Protein AF-A0AAW2H3M4-F1 (afdb_monomer)

Foldseek 3Di:
DDDPQKDFDADLQFDFADAPPQAQPFDWDADPVRDIDGQWGFHDWDHHRHRRITTMTGGVVVCVVVCCVVCVVPDDDDDD

Nearest PDB structures (foldseek):
  2oq5-assembly1_A  TM=9.917E-01  e=9.290E-08  Homo sapiens
  8vis-assembly4_H  TM=9.884E-01  e=4.228E-07  Homo sapiens
  4jz1-assembly1_A  TM=9.894E-01  e=1.237E-06  Homo sapiens
  4isn-assembly1_A  TM=9.904E-01  e=1.592E-06  Homo sapiens
  3ncl-assembly1_A  TM=9.678E-01  e=1.592E-06  Homo sapiens

Mean predicted aligned error: 4.12 Å

InterPro domains:
  IPR001254 Serine proteases, trypsin domain [PF00089] (2-67)
  IPR001254 Serine proteases, trypsin domain [PS50240] (1-72)
  IPR001254 Serine proteases, trypsin domain [cd00190] (1-70)
  IPR009003 Peptidase S1, PA clan [SSF50494] (2-72)
  IPR033116 Serine proteases, trypsin family, serine active site [PS00135] (17-28)
  IPR050127 Serine Proteases (Peptidase S1 Family) [PTHR24264] (2-71)

pLDDT: mean 93.57, std 8.13, range [49.38, 98.62]

Solvent-accessible surface area (backbone atoms only — not comparable to full-atom values): 4840 Å² total; per-residue (Å²): 136,88,55,91,57,43,44,75,54,58,41,67,80,11,80,55,51,66,50,93,88,42,59,71,38,79,39,71,47,76,46,96,87,75,46,77,44,72,53,24,29,37,62,52,57,69,68,56,33,30,59,76,35,44,26,33,22,39,26,38,83,73,40,48,72,60,47,57,70,74,46,71,90,54,88,71,84,75,94,124

Sequence (80 aa):
MISDNMLCAGYLEGQKDSCQGDSGGPLITEREDKKYEIIGVVSWGNGCARPGYPGVYTRVTRYLDWILKHSKDGCFCEHN

Radius of gyration: 14.64 Å; Cα contacts (8 Å, |Δi|>4): 132; chains: 1; bounding box: 29×29×40 Å

Structure (mmCIF, N/CA/C/O backbone):
data_AF-A0AAW2H3M4-F1
#
_entry.id   AF-A0AAW2H3M4-F1
#
loop_
_atom_site.group_PDB
_atom_site.id
_atom_site.type_symbol
_atom_site.label_atom_id
_atom_site.label_alt_id
_atom_site.label_comp_id
_atom_site.label_asym_id
_atom_site.label_entity_id
_atom_site.label_seq_id
_atom_site.pdbx_PDB_ins_code
_atom_site.Cartn_x
_atom_site.Cartn_y
_atom_site.Cartn_z
_atom_site.occupancy
_atom_site.B_iso_or_equiv
_atom_site.auth_seq_id
_atom_site.auth_comp_id
_atom_site.auth_asym_id
_atom_site.auth_atom_id
_atom_site.pdbx_PDB_model_num
ATOM 1 N N . MET A 1 1 ? 2.684 -13.676 -11.487 1.00 79.50 1 MET A N 1
ATOM 2 C CA . MET A 1 1 ? 1.208 -13.725 -11.413 1.00 79.50 1 MET A CA 1
ATOM 3 C C . MET A 1 1 ? 0.775 -12.812 -10.278 1.00 79.50 1 MET A C 1
ATOM 5 O O . MET A 1 1 ? 1.383 -12.898 -9.219 1.00 79.50 1 MET A O 1
ATOM 9 N N . ILE A 1 2 ? -0.196 -11.929 -10.509 1.00 95.00 2 ILE A N 1
ATOM 10 C CA . ILE A 1 2 ? -0.787 -11.056 -9.481 1.00 95.00 2 ILE A CA 1
ATOM 11 C C . ILE A 1 2 ? -2.064 -11.736 -8.982 1.00 95.00 2 ILE A C 1
ATOM 13 O O . ILE A 1 2 ? -2.841 -12.218 -9.803 1.00 95.00 2 ILE A O 1
ATOM 17 N N . SER A 1 3 ? -2.251 -11.827 -7.665 1.00 97.25 3 SER A N 1
ATOM 18 C CA . SER A 1 3 ? -3.451 -12.419 -7.060 1.00 97.25 3 SER A CA 1
ATOM 19 C C . SER A 1 3 ? -4.403 -11.349 -6.525 1.00 97.25 3 SER A C 1
ATOM 21 O O . SER A 1 3 ? -4.025 -10.190 -6.370 1.00 97.25 3 SER A O 1
ATOM 23 N N . ASP A 1 4 ? -5.619 -11.752 -6.152 1.00 97.25 4 ASP A N 1
ATOM 24 C CA . ASP A 1 4 ? -6.630 -10.856 -5.568 1.00 97.25 4 ASP A CA 1
ATOM 25 C C . ASP A 1 4 ? -6.226 -10.226 -4.226 1.00 97.25 4 ASP A C 1
ATOM 27 O O . ASP A 1 4 ? -6.856 -9.256 -3.791 1.00 97.25 4 ASP A O 1
ATOM 31 N N . ASN A 1 5 ? -5.185 -10.774 -3.587 1.00 97.94 5 ASN A N 1
ATOM 32 C CA . ASN A 1 5 ? -4.581 -10.293 -2.342 1.00 97.94 5 ASN A CA 1
ATOM 33 C C . ASN A 1 5 ? -3.526 -9.202 -2.572 1.00 97.94 5 ASN A C 1
ATOM 35 O O . ASN A 1 5 ? -2.922 -8.716 -1.615 1.00 97.94 5 ASN A O 1
ATOM 39 N N . MET A 1 6 ? -3.294 -8.822 -3.827 1.00 98.44 6 MET A N 1
ATOM 40 C CA . MET A 1 6 ? -2.298 -7.840 -4.233 1.00 98.44 6 MET A CA 1
ATOM 41 C C . MET A 1 6 ? -2.963 -6.652 -4.935 1.00 98.44 6 MET A C 1
ATOM 43 O O . MET A 1 6 ? -4.081 -6.741 -5.445 1.00 98.44 6 MET A O 1
ATOM 47 N N . LEU A 1 7 ? -2.261 -5.525 -4.955 1.00 97.44 7 LEU A N 1
ATOM 48 C CA . LEU A 1 7 ? -2.561 -4.360 -5.779 1.00 97.44 7 LEU A CA 1
ATOM 49 C C . LEU A 1 7 ? -1.266 -3.860 -6.422 1.00 97.44 7 LEU A C 1
ATOM 51 O O . LEU A 1 7 ? -0.183 -4.050 -5.869 1.00 97.44 7 LEU A O 1
ATOM 55 N N . CYS A 1 8 ? -1.376 -3.211 -7.575 1.00 96.94 8 CYS A N 1
ATOM 56 C CA . CYS A 1 8 ? -0.247 -2.568 -8.240 1.00 96.94 8 CYS A CA 1
ATOM 57 C C . CYS A 1 8 ? -0.403 -1.049 -8.168 1.00 96.94 8 CYS A C 1
ATOM 59 O O . CYS A 1 8 ? -1.513 -0.543 -8.334 1.00 96.94 8 CYS A O 1
ATOM 61 N N . ALA A 1 9 ? 0.699 -0.331 -7.956 1.00 97.25 9 ALA A N 1
ATOM 62 C CA . ALA A 1 9 ? 0.731 1.128 -8.016 1.00 97.25 9 ALA A CA 1
ATOM 63 C C . ALA A 1 9 ? 2.054 1.607 -8.627 1.00 97.25 9 ALA A C 1
ATOM 65 O O . ALA A 1 9 ? 3.108 1.020 -8.397 1.00 97.25 9 ALA A O 1
ATOM 66 N N . GLY A 1 10 ? 1.983 2.656 -9.440 1.00 95.69 10 GLY A N 1
ATOM 67 C CA . GLY A 1 10 ? 3.114 3.196 -10.192 1.00 95.69 10 GLY A CA 1
ATOM 68 C C . GLY A 1 10 ? 2.649 3.821 -11.505 1.00 95.69 10 GLY A C 1
ATOM 69 O O . GLY A 1 10 ? 1.472 3.722 -11.859 1.00 95.69 10 GLY A O 1
ATOM 70 N N . TYR A 1 11 ? 3.565 4.459 -12.229 1.00 95.62 11 TYR A N 1
ATOM 71 C CA . TYR A 1 11 ? 3.279 4.985 -13.566 1.00 95.62 11 TYR A CA 1
ATOM 72 C C . TYR A 1 11 ? 3.578 3.917 -14.618 1.00 95.62 11 TYR A C 1
ATOM 74 O O . TYR A 1 11 ? 4.546 3.162 -14.491 1.00 95.62 11 TYR A O 1
ATOM 82 N N . LEU A 1 12 ? 2.769 3.860 -15.678 1.00 92.69 12 LEU A N 1
ATOM 83 C CA . LEU A 1 12 ? 2.959 2.891 -16.762 1.00 92.69 12 LEU A CA 1
ATOM 84 C C . LEU A 1 12 ? 4.309 3.097 -17.467 1.00 92.69 12 LEU A C 1
ATOM 86 O O . LEU A 1 12 ? 4.940 2.136 -17.904 1.00 92.69 12 LEU A O 1
ATOM 90 N N . GLU A 1 13 ? 4.788 4.338 -17.507 1.00 96.06 13 GLU A N 1
ATOM 91 C CA . GLU A 1 13 ? 6.074 4.750 -18.065 1.00 96.06 13 GLU A CA 1
ATOM 92 C C . GLU A 1 13 ? 7.253 4.551 -17.090 1.00 96.06 13 GLU A C 1
ATOM 94 O O . GLU A 1 13 ? 8.386 4.883 -17.431 1.00 96.06 13 GLU A O 1
ATOM 99 N N . GLY A 1 14 ? 7.023 4.023 -15.882 1.00 91.00 14 GLY A N 1
ATOM 100 C CA . GLY A 1 14 ? 8.047 3.857 -14.844 1.00 91.00 14 GLY A CA 1
ATOM 101 C C . GLY A 1 14 ? 8.187 5.084 -13.935 1.00 91.00 14 GLY A C 1
ATOM 102 O O . GLY A 1 14 ? 7.225 5.517 -13.318 1.00 91.00 14 GLY A O 1
ATOM 103 N N . GLN A 1 15 ? 9.384 5.665 -13.829 1.00 93.38 15 GLN A N 1
ATOM 104 C CA . GLN A 1 15 ? 9.691 6.890 -13.058 1.00 93.38 15 GLN A CA 1
ATOM 105 C C . GLN A 1 15 ? 9.819 6.717 -11.538 1.00 93.38 15 GLN A C 1
ATOM 107 O O . GLN A 1 15 ? 10.923 6.820 -11.008 1.00 93.38 15 GLN A O 1
ATOM 112 N N . LYS A 1 16 ? 8.711 6.505 -10.822 1.00 92.50 16 LYS A N 1
ATOM 113 C CA . LYS A 1 16 ? 8.692 6.446 -9.353 1.00 92.50 16 LYS A CA 1
ATOM 114 C C . LYS A 1 16 ? 8.078 5.141 -8.890 1.00 92.50 16 LYS A C 1
ATOM 116 O O . LYS A 1 16 ? 7.017 4.754 -9.371 1.00 92.50 16 LYS A O 1
ATOM 121 N N . ASP A 1 17 ? 8.750 4.511 -7.941 1.00 94.06 17 ASP A N 1
ATOM 122 C CA . ASP A 1 17 ? 8.383 3.214 -7.396 1.00 94.06 17 ASP A CA 1
ATOM 123 C C . ASP A 1 17 ? 9.029 3.036 -6.020 1.00 94.06 17 ASP A C 1
ATOM 125 O O . ASP A 1 17 ? 10.061 3.651 -5.735 1.00 94.06 17 ASP A O 1
ATOM 129 N N . SER A 1 18 ? 8.436 2.182 -5.192 1.00 94.88 18 SER A N 1
ATOM 130 C CA . SER A 1 18 ? 9.131 1.611 -4.036 1.00 94.88 18 SER A CA 1
ATOM 131 C C . SER A 1 18 ? 10.277 0.708 -4.493 1.00 94.88 18 SER A C 1
ATOM 133 O O . SER A 1 18 ? 10.237 0.151 -5.591 1.00 94.88 18 SER A O 1
ATOM 135 N N . CYS A 1 19 ? 11.301 0.538 -3.662 1.00 95.00 19 CYS A N 1
ATOM 136 C CA . CYS A 1 19 ? 12.463 -0.265 -4.014 1.00 95.00 19 CYS A CA 1
ATOM 137 C C . CYS A 1 19 ? 12.934 -1.172 -2.870 1.00 95.00 19 CYS A C 1
ATOM 139 O O . CYS A 1 19 ? 12.233 -1.429 -1.891 1.00 95.00 19 CYS A O 1
ATOM 141 N N . GLN A 1 20 ? 14.125 -1.746 -3.038 1.00 93.88 20 GLN A N 1
ATOM 142 C CA . GLN A 1 20 ? 14.726 -2.639 -2.056 1.00 93.88 20 GLN A CA 1
ATOM 143 C C . GLN A 1 20 ? 14.944 -1.900 -0.733 1.00 93.88 20 GLN A C 1
ATOM 145 O O . GLN A 1 20 ? 15.536 -0.825 -0.712 1.00 93.88 20 GLN A O 1
ATOM 150 N N . GLY A 1 21 ? 14.486 -2.507 0.360 1.00 95.31 21 GLY A N 1
ATOM 151 C CA . GLY A 1 21 ? 14.510 -1.901 1.693 1.00 95.31 21 GLY A CA 1
ATOM 152 C C . GLY A 1 21 ? 13.200 -1.223 2.101 1.00 95.31 21 GLY A C 1
ATOM 153 O O . GLY A 1 21 ? 12.988 -1.045 3.294 1.00 95.31 21 GLY A O 1
ATOM 154 N N . ASP A 1 22 ? 12.290 -0.946 1.160 1.00 97.06 22 ASP A N 1
ATOM 155 C CA . ASP A 1 22 ? 10.985 -0.340 1.469 1.00 97.06 22 ASP A CA 1
ATOM 156 C C . ASP A 1 22 ? 9.912 -1.375 1.849 1.00 97.06 22 ASP A C 1
ATOM 158 O O . ASP A 1 22 ? 8.805 -1.005 2.243 1.00 97.06 22 ASP A O 1
ATOM 162 N N . SER A 1 23 ? 10.202 -2.677 1.719 1.00 97.12 23 SER A N 1
ATOM 163 C CA . SER A 1 23 ? 9.268 -3.765 2.039 1.00 97.12 23 SER A CA 1
ATOM 164 C C . SER A 1 23 ? 8.698 -3.627 3.454 1.00 97.12 23 SER A C 1
ATOM 166 O O . SER A 1 23 ? 9.433 -3.466 4.424 1.00 97.12 23 SER A O 1
ATOM 168 N N . GLY A 1 24 ? 7.371 -3.723 3.572 1.00 97.69 24 GLY A N 1
ATOM 169 C CA . GLY A 1 24 ? 6.646 -3.463 4.821 1.00 97.69 24 GLY A CA 1
ATOM 170 C C . GLY A 1 24 ? 6.205 -2.007 5.007 1.00 97.69 24 GLY A C 1
ATOM 171 O O . GLY A 1 24 ? 5.360 -1.739 5.860 1.00 97.69 24 GLY A O 1
ATOM 172 N N . GLY A 1 25 ? 6.714 -1.075 4.197 1.00 98.12 25 GLY A N 1
ATOM 173 C CA . GLY A 1 25 ? 6.301 0.325 4.209 1.00 98.12 25 GLY A CA 1
ATOM 174 C C . GLY A 1 25 ? 4.842 0.530 3.768 1.00 98.12 25 GLY A C 1
ATOM 175 O O . GLY A 1 25 ? 4.292 -0.296 3.026 1.00 98.12 25 GLY A O 1
ATOM 176 N N . PRO A 1 26 ? 4.188 1.621 4.207 1.00 97.94 26 PRO A N 1
ATOM 177 C CA . PRO A 1 26 ? 2.787 1.875 3.897 1.00 97.94 26 PRO A CA 1
ATOM 178 C C . PRO A 1 26 ? 2.609 2.512 2.511 1.00 97.94 26 PRO A C 1
ATOM 180 O O . PRO A 1 26 ? 3.297 3.465 2.153 1.00 97.94 26 PRO A O 1
ATOM 183 N N . LEU A 1 27 ? 1.610 2.041 1.764 1.00 98.00 27 LEU A N 1
ATOM 184 C CA . LEU A 1 27 ? 1.004 2.784 0.660 1.00 98.00 27 LEU A CA 1
ATOM 185 C C . LEU A 1 27 ? -0.277 3.443 1.174 1.00 98.00 27 LEU A C 1
ATOM 187 O O . LEU A 1 27 ? -1.215 2.744 1.569 1.00 98.00 27 LEU A O 1
ATOM 191 N N . ILE A 1 28 ? -0.309 4.776 1.162 1.00 97.50 28 ILE A N 1
ATOM 192 C CA . ILE A 1 28 ? -1.403 5.572 1.728 1.00 97.50 28 ILE A CA 1
ATOM 193 C C . ILE A 1 28 ? -2.176 6.348 0.661 1.00 97.50 28 ILE A C 1
ATOM 195 O O . ILE A 1 28 ? -1.605 6.754 -0.349 1.00 97.50 28 ILE A O 1
ATOM 199 N N . THR A 1 29 ? -3.461 6.593 0.915 1.00 96.25 29 THR A N 1
ATOM 200 C CA . THR A 1 29 ? -4.293 7.522 0.136 1.00 96.25 29 THR A CA 1
ATOM 201 C C . THR A 1 29 ? -4.916 8.574 1.048 1.00 96.25 29 THR A C 1
ATOM 203 O O . THR A 1 29 ? -5.245 8.277 2.197 1.00 96.25 29 THR A O 1
ATOM 206 N N . GLU A 1 30 ? -5.077 9.797 0.542 1.00 97.00 30 GLU A N 1
ATOM 207 C CA . GLU A 1 30 ? -5.831 10.858 1.219 1.00 97.00 30 GLU A CA 1
ATOM 208 C C . GLU A 1 30 ? -7.335 10.672 0.944 1.00 97.00 30 GLU A C 1
ATOM 210 O O . GLU A 1 30 ? -7.736 10.409 -0.192 1.00 97.00 30 GLU A O 1
ATOM 215 N N . ARG A 1 31 ? -8.162 10.791 1.983 1.00 94.50 31 ARG A N 1
ATOM 216 C CA . ARG A 1 31 ? -9.628 10.845 1.908 1.00 94.50 31 ARG A CA 1
ATOM 217 C C . ARG A 1 31 ? -10.114 12.272 1.658 1.00 94.50 31 ARG A C 1
ATOM 219 O O . ARG A 1 31 ? -9.391 13.243 1.873 1.00 94.50 31 ARG A O 1
ATOM 226 N N . GLU A 1 32 ? -11.391 12.414 1.316 1.00 95.56 32 GLU A N 1
ATOM 227 C CA . GLU A 1 32 ? -12.044 13.724 1.172 1.00 95.56 32 GLU A CA 1
ATOM 228 C C . GLU A 1 32 ? -11.954 14.586 2.447 1.00 95.56 32 GLU A C 1
ATOM 230 O O . GLU A 1 32 ? -11.762 15.797 2.359 1.00 95.56 32 GLU A O 1
ATOM 235 N N . ASP A 1 33 ? -12.003 13.967 3.634 1.00 95.25 33 ASP A N 1
ATOM 236 C CA . ASP A 1 33 ? -11.892 14.630 4.942 1.00 95.2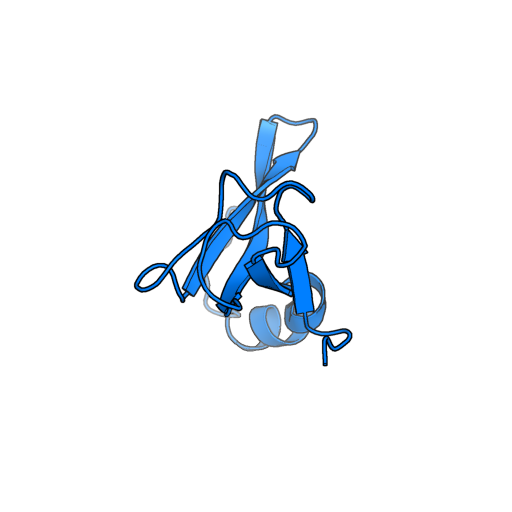5 33 ASP A CA 1
ATOM 237 C C . ASP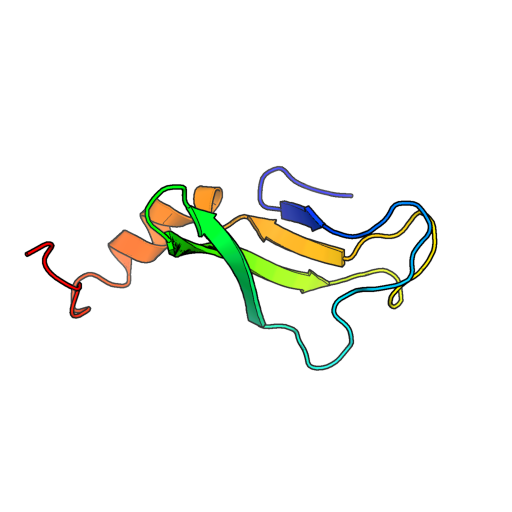 A 1 33 ? -10.443 14.866 5.407 1.00 95.25 33 ASP A C 1
ATOM 239 O O . ASP A 1 33 ? -10.207 15.106 6.591 1.00 95.25 33 ASP A O 1
ATOM 243 N N . LYS A 1 34 ? -9.462 14.805 4.494 1.00 95.19 34 LYS A N 1
A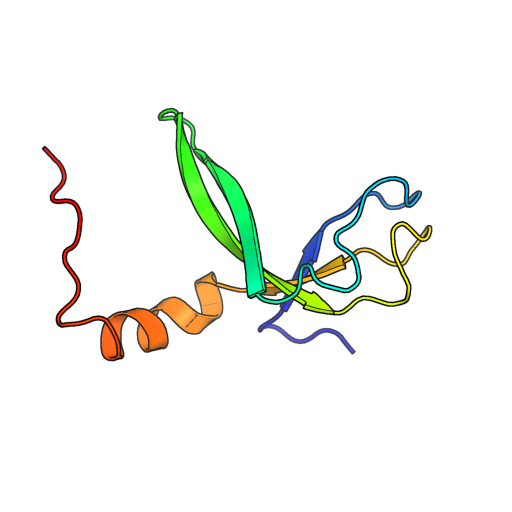TOM 244 C CA . LYS A 1 34 ? -8.036 15.076 4.766 1.00 95.19 34 LYS A CA 1
ATOM 245 C C . LYS A 1 34 ? -7.365 14.118 5.752 1.00 95.19 34 LYS A C 1
ATOM 247 O O . LYS A 1 34 ? -6.270 14.387 6.244 1.00 95.19 34 LYS A O 1
ATOM 252 N N . LYS A 1 35 ? -7.986 12.965 6.000 1.00 93.00 35 LYS A N 1
ATOM 253 C CA . LYS A 1 35 ? -7.374 11.836 6.709 1.00 93.00 35 LYS A CA 1
ATOM 254 C C . LYS A 1 35 ? -6.690 10.894 5.725 1.00 93.00 35 LYS A C 1
ATOM 256 O O . LYS A 1 35 ? -7.067 10.824 4.559 1.00 93.00 35 LYS A O 1
ATOM 261 N N . TYR A 1 36 ? -5.701 10.148 6.206 1.00 95.19 36 TYR A N 1
ATOM 262 C CA . TYR A 1 36 ? -4.963 9.176 5.403 1.00 95.19 36 TYR A CA 1
ATOM 263 C C . TYR A 1 36 ? -5.348 7.751 5.786 1.00 95.19 36 TYR A C 1
ATOM 265 O O . TYR A 1 36 ? -5.489 7.437 6.967 1.00 95.19 36 TYR A O 1
ATOM 273 N N . GLU A 1 37 ? -5.469 6.882 4.787 1.00 95.38 37 GLU A N 1
ATOM 274 C CA . GLU A 1 37 ? -5.726 5.453 4.969 1.00 95.38 37 GLU A CA 1
ATOM 275 C C . GLU A 1 37 ? -4.601 4.624 4.358 1.00 95.38 37 GLU A C 1
ATOM 277 O O . GLU A 1 37 ? -4.108 4.940 3.275 1.00 95.38 37 GLU A O 1
ATOM 282 N N . ILE A 1 38 ? -4.217 3.538 5.034 1.00 97.56 38 ILE A N 1
ATOM 283 C CA . ILE A 1 38 ? -3.260 2.563 4.505 1.00 97.56 38 ILE A CA 1
ATOM 284 C C . ILE A 1 38 ? -4.023 1.590 3.605 1.00 97.56 38 ILE A C 1
ATOM 286 O O . ILE A 1 38 ? -4.779 0.745 4.082 1.00 97.56 38 ILE A O 1
ATOM 290 N N . ILE A 1 39 ? -3.809 1.694 2.297 1.00 97.81 39 ILE A N 1
ATOM 291 C CA . ILE A 1 39 ? -4.474 0.848 1.296 1.00 97.81 39 ILE A CA 1
ATOM 292 C C . ILE A 1 39 ? -3.608 -0.338 0.865 1.00 97.81 39 ILE A C 1
ATOM 294 O O . ILE A 1 39 ? -4.133 -1.353 0.395 1.00 97.81 39 ILE A O 1
ATOM 298 N N . GLY A 1 40 ? -2.291 -0.231 1.052 1.00 98.38 40 GLY A N 1
ATOM 299 C CA . GLY A 1 40 ? -1.337 -1.261 0.676 1.00 98.38 40 GLY A CA 1
ATOM 300 C C . GLY A 1 40 ? -0.110 -1.323 1.577 1.00 98.38 40 GLY A C 1
ATOM 301 O O . GLY A 1 40 ? 0.204 -0.374 2.291 1.00 98.38 40 GLY A O 1
ATOM 302 N N . VAL A 1 41 ? 0.598 -2.447 1.512 1.00 98.56 41 VAL A N 1
ATOM 303 C CA . VAL A 1 41 ? 1.909 -2.639 2.152 1.00 98.56 41 VAL A CA 1
ATOM 304 C C . VAL A 1 41 ? 2.910 -3.038 1.077 1.00 98.56 41 VAL A C 1
ATOM 306 O O . VAL A 1 41 ? 2.630 -3.969 0.320 1.00 98.56 41 VAL A O 1
ATOM 309 N N . VAL A 1 42 ? 4.049 -2.344 0.987 1.00 98.44 42 VAL A N 1
ATOM 310 C CA . VAL A 1 42 ? 5.101 -2.635 -0.005 1.00 98.44 42 VAL A CA 1
ATOM 311 C C . VAL A 1 42 ? 5.501 -4.105 0.104 1.00 98.44 42 VAL A C 1
ATOM 313 O O . VAL A 1 42 ? 5.858 -4.570 1.190 1.00 98.44 42 VAL A O 1
ATOM 316 N N . SER A 1 43 ? 5.435 -4.839 -1.010 1.00 97.38 43 SER A N 1
ATOM 317 C CA . SER A 1 43 ? 5.697 -6.279 -1.030 1.00 97.38 43 SER A CA 1
ATOM 318 C C . SER A 1 43 ? 6.873 -6.620 -1.939 1.00 97.38 43 SER A C 1
ATOM 320 O O . SER A 1 43 ? 7.930 -7.009 -1.443 1.00 97.38 43 SER A O 1
ATOM 322 N N . TRP A 1 44 ? 6.717 -6.452 -3.254 1.00 96.88 44 TRP A N 1
ATOM 323 C CA . TRP A 1 44 ? 7.738 -6.819 -4.237 1.00 96.88 44 TRP A 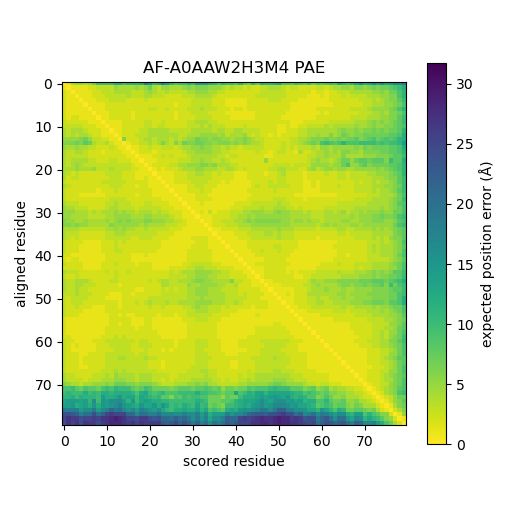CA 1
ATOM 324 C C . TRP A 1 44 ? 7.570 -6.046 -5.552 1.00 96.88 44 TRP A C 1
ATOM 326 O O . TRP A 1 44 ? 6.579 -5.357 -5.768 1.00 96.88 44 TRP A O 1
ATOM 336 N N . GLY A 1 45 ? 8.539 -6.177 -6.453 1.00 95.44 45 GLY A N 1
ATOM 337 C CA . GLY A 1 45 ? 8.510 -5.582 -7.790 1.00 95.44 45 GLY A CA 1
ATOM 338 C C . GLY A 1 45 ? 9.549 -6.234 -8.701 1.00 95.44 45 GLY A C 1
ATOM 339 O O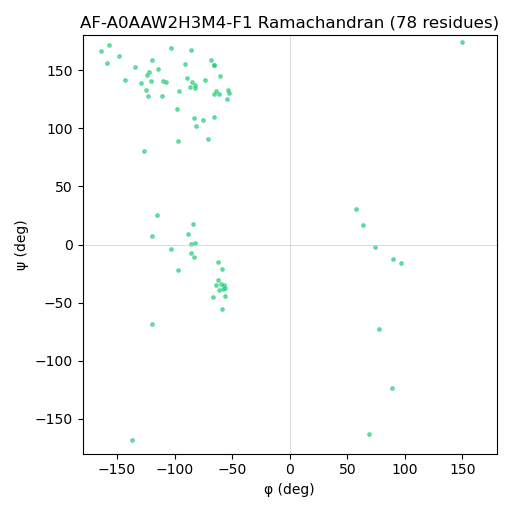 . GLY A 1 45 ? 10.417 -6.977 -8.234 1.00 95.44 45 GLY A O 1
ATOM 340 N N . ASN A 1 46 ? 9.460 -5.993 -10.011 1.00 94.94 46 ASN A N 1
ATOM 341 C CA . ASN A 1 46 ? 10.471 -6.444 -10.972 1.00 94.94 46 ASN A CA 1
ATOM 342 C C . ASN A 1 46 ? 11.447 -5.302 -11.275 1.00 94.94 46 ASN A C 1
ATOM 344 O O . ASN A 1 46 ? 11.246 -4.528 -12.210 1.00 94.94 46 ASN A O 1
ATOM 348 N N . GLY A 1 47 ? 12.515 -5.209 -10.484 1.00 93.44 47 GLY A N 1
ATOM 349 C CA . GLY A 1 47 ? 13.318 -3.988 -10.431 1.00 93.44 47 GLY A CA 1
ATOM 350 C C . GLY A 1 47 ? 12.528 -2.849 -9.781 1.00 93.44 47 GLY A C 1
ATOM 351 O O . GLY A 1 47 ? 11.533 -3.105 -9.111 1.00 93.44 47 GLY A O 1
ATOM 352 N N . CYS A 1 48 ? 12.988 -1.614 -9.973 1.00 95.19 48 CYS A N 1
ATOM 353 C CA . CYS A 1 48 ? 12.342 -0.417 -9.436 1.00 95.19 48 CYS A CA 1
ATOM 354 C C . CYS A 1 48 ? 12.161 0.602 -10.564 1.00 95.19 48 CYS A C 1
ATOM 356 O O . CYS A 1 48 ? 13.070 0.771 -11.384 1.00 95.19 48 CYS A O 1
ATOM 358 N N . ALA A 1 49 ? 11.006 1.269 -10.602 1.00 94.62 49 ALA A N 1
ATOM 359 C CA . ALA A 1 49 ? 10.695 2.367 -11.527 1.00 94.62 49 ALA A CA 1
ATOM 360 C C . ALA A 1 49 ? 10.811 1.996 -13.018 1.00 94.62 49 ALA A C 1
ATOM 362 O O . ALA A 1 49 ? 11.133 2.836 -13.866 1.00 94.62 49 ALA A O 1
ATOM 363 N N . ARG A 1 50 ? 10.547 0.729 -13.354 1.00 94.94 50 ARG A N 1
ATOM 364 C CA . ARG A 1 50 ? 10.642 0.233 -14.729 1.00 94.94 50 ARG A CA 1
ATOM 365 C C . ARG A 1 50 ? 9.334 0.464 -15.498 1.00 94.94 50 ARG A C 1
ATOM 367 O O . ARG A 1 50 ? 8.269 0.133 -14.978 1.00 94.94 50 ARG A O 1
ATOM 374 N N . PRO A 1 51 ? 9.396 0.943 -16.755 1.00 96.75 51 PRO A N 1
ATOM 375 C CA . PRO A 1 51 ? 8.223 1.001 -17.622 1.00 96.75 51 PRO A CA 1
ATOM 376 C C . PRO A 1 51 ? 7.540 -0.368 -17.730 1.00 96.75 51 PRO A C 1
ATOM 378 O O . PRO A 1 51 ? 8.207 -1.384 -17.932 1.00 96.75 51 PRO A O 1
ATOM 381 N N . GLY A 1 52 ? 6.217 -0.396 -17.576 1.00 95.38 52 GLY A N 1
ATOM 382 C CA . GLY A 1 52 ? 5.403 -1.615 -17.623 1.00 95.38 52 GLY A CA 1
ATOM 383 C C . GLY A 1 52 ? 5.495 -2.532 -16.395 1.00 95.38 52 GLY A C 1
ATOM 384 O O . GLY A 1 52 ? 4.781 -3.532 -16.349 1.00 95.38 52 GLY A O 1
ATOM 385 N N . TYR A 1 53 ? 6.322 -2.205 -15.395 1.00 95.44 53 TYR A N 1
ATOM 386 C CA . TYR A 1 53 ? 6.482 -2.990 -14.166 1.00 95.44 53 TYR A CA 1
ATOM 387 C C . TYR A 1 53 ? 6.265 -2.107 -12.929 1.00 95.44 53 TYR A C 1
ATOM 389 O O . TYR A 1 53 ? 7.240 -1.657 -12.326 1.00 95.44 53 TYR A O 1
ATOM 397 N N . PRO A 1 54 ? 5.001 -1.845 -12.550 1.00 96.81 54 PRO A N 1
ATOM 398 C CA . PRO A 1 54 ? 4.693 -1.117 -11.324 1.00 96.81 54 PRO A CA 1
ATOM 399 C C . PRO A 1 54 ? 5.048 -1.939 -10.078 1.00 96.81 54 PRO A C 1
ATOM 401 O O . PRO A 1 54 ? 5.093 -3.175 -10.122 1.00 96.81 54 PRO A O 1
ATOM 404 N N . GLY A 1 55 ? 5.219 -1.248 -8.952 1.00 97.31 55 GLY A N 1
ATOM 405 C CA . GLY A 1 55 ? 5.366 -1.873 -7.646 1.00 97.31 55 GLY A CA 1
ATOM 406 C C . GLY A 1 55 ? 4.132 -2.695 -7.276 1.00 97.31 55 GLY A C 1
ATOM 407 O O . GLY A 1 55 ? 2.992 -2.342 -7.608 1.00 97.31 55 GLY A O 1
ATOM 408 N N . VAL A 1 56 ? 4.356 -3.811 -6.585 1.00 98.06 56 VAL A N 1
ATOM 409 C CA . VAL A 1 56 ? 3.309 -4.718 -6.112 1.00 98.06 56 VAL A CA 1
ATOM 410 C C . VAL A 1 56 ? 3.222 -4.647 -4.594 1.00 98.06 56 VAL A C 1
ATOM 412 O O . VAL A 1 56 ? 4.200 -4.826 -3.864 1.00 98.06 56 VAL A O 1
ATOM 415 N N . TYR A 1 57 ? 2.007 -4.425 -4.114 1.00 98.62 57 TYR A N 1
ATOM 416 C CA . TYR A 1 57 ? 1.693 -4.206 -2.714 1.00 98.62 57 TYR A CA 1
ATOM 417 C C . TYR A 1 57 ? 0.678 -5.247 -2.247 1.00 98.62 57 TYR A C 1
ATOM 419 O O . TYR A 1 57 ? -0.196 -5.673 -3.006 1.00 98.62 57 TYR A O 1
ATOM 427 N N . THR A 1 58 ? 0.747 -5.636 -0.977 1.00 98.56 58 THR A N 1
ATOM 428 C CA . THR A 1 58 ? -0.327 -6.395 -0.328 1.00 98.56 58 THR A CA 1
ATOM 429 C C . THR A 1 58 ? -1.566 -5.514 -0.243 1.00 98.56 58 THR A C 1
ATOM 431 O O . THR A 1 58 ? -1.480 -4.389 0.241 1.00 98.56 58 THR A O 1
ATOM 434 N N . ARG A 1 59 ? -2.726 -6.012 -0.673 1.00 98.31 59 ARG A N 1
ATOM 435 C CA . ARG A 1 59 ? -3.988 -5.266 -0.637 1.00 98.31 59 ARG A CA 1
ATOM 436 C C . ARG A 1 59 ? -4.615 -5.329 0.754 1.00 98.31 59 ARG A C 1
ATOM 438 O O . ARG A 1 59 ? -5.262 -6.318 1.088 1.00 98.31 59 ARG A O 1
ATOM 445 N N . VAL A 1 60 ? -4.486 -4.259 1.543 1.00 98.19 60 VAL A N 1
ATOM 446 C CA . VAL A 1 60 ? -4.920 -4.220 2.959 1.00 98.19 60 VAL A CA 1
ATOM 447 C C . VAL A 1 60 ? -6.400 -4.568 3.129 1.00 98.19 60 VAL A C 1
ATOM 449 O O . VAL A 1 60 ? -6.758 -5.308 4.041 1.00 98.19 60 VAL A O 1
ATOM 452 N N . THR A 1 61 ? -7.256 -4.139 2.197 1.00 96.94 61 THR A N 1
ATOM 453 C CA . 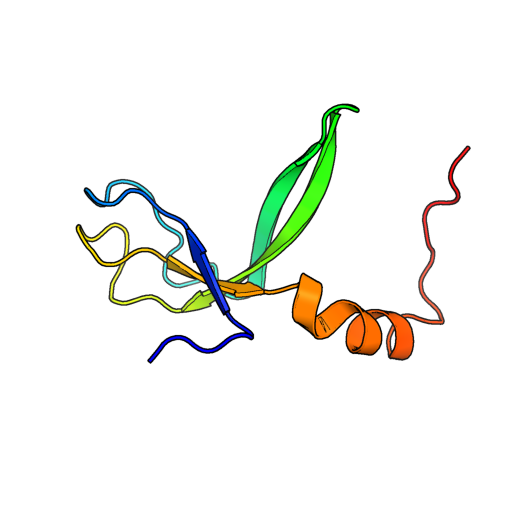THR A 1 61 ? -8.701 -4.437 2.223 1.00 96.94 61 THR A CA 1
ATOM 454 C C . THR A 1 61 ? -9.036 -5.933 2.204 1.00 96.94 61 THR A C 1
ATOM 456 O O . THR A 1 61 ? -10.117 -6.310 2.643 1.00 96.94 61 THR A O 1
ATOM 459 N N . ARG A 1 62 ? -8.124 -6.807 1.751 1.00 98.19 62 ARG A N 1
ATOM 460 C CA . ARG A 1 62 ? -8.299 -8.272 1.792 1.00 98.19 62 ARG A CA 1
ATOM 461 C C . ARG A 1 62 ? -7.932 -8.905 3.133 1.00 98.19 62 ARG A C 1
ATOM 463 O O . ARG A 1 62 ? -8.229 -10.075 3.340 1.00 98.19 62 ARG A O 1
ATOM 470 N N . TYR A 1 63 ? -7.305 -8.148 4.028 1.00 97.75 63 TYR A N 1
ATOM 471 C CA . TYR A 1 63 ? -6.786 -8.634 5.305 1.00 97.75 63 TYR A CA 1
ATOM 472 C C . TYR A 1 63 ? -7.423 -7.943 6.516 1.00 97.75 63 TYR A C 1
ATOM 474 O O . TYR A 1 63 ? -6.991 -8.197 7.636 1.00 97.75 63 TYR A O 1
ATOM 482 N N . LEU A 1 64 ? -8.457 -7.111 6.332 1.00 96.00 64 LEU A N 1
ATOM 483 C 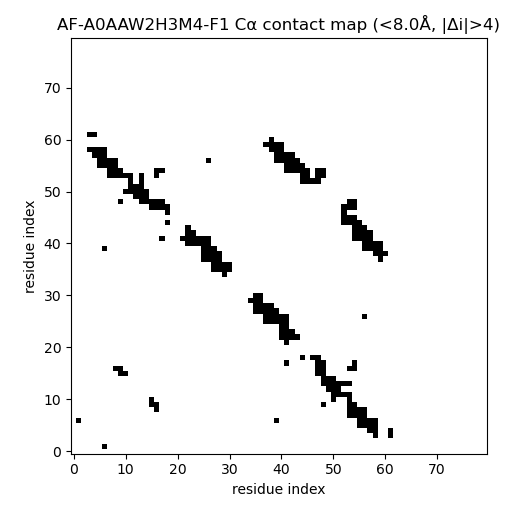CA . LEU A 1 64 ? -9.097 -6.378 7.434 1.00 96.00 64 LEU A CA 1
ATOM 484 C C . LEU A 1 64 ? -9.596 -7.308 8.545 1.00 96.00 64 LEU A C 1
ATOM 486 O O . LEU A 1 64 ? -9.299 -7.058 9.707 1.00 96.00 64 LEU A O 1
ATOM 490 N N . ASP A 1 65 ? -10.249 -8.422 8.205 1.00 96.12 65 ASP A N 1
ATOM 491 C CA . ASP A 1 65 ? -10.718 -9.396 9.202 1.00 96.12 65 ASP A CA 1
ATOM 492 C C . ASP A 1 65 ? -9.564 -10.011 10.002 1.00 96.12 65 ASP A C 1
ATOM 494 O O . ASP A 1 65 ? -9.666 -10.208 11.214 1.00 96.12 65 ASP A O 1
ATOM 498 N N . TRP A 1 66 ? -8.442 -10.298 9.335 1.00 97.12 66 TRP A N 1
ATOM 499 C CA . TRP A 1 66 ? -7.240 -10.810 9.989 1.00 97.12 66 TRP A CA 1
ATOM 500 C C . TRP A 1 66 ? -6.632 -9.754 10.917 1.00 97.12 66 TRP A C 1
ATOM 502 O O . TRP A 1 66 ? -6.331 -10.067 12.068 1.00 97.12 66 TRP A O 1
ATOM 512 N N . ILE A 1 67 ? -6.524 -8.504 10.457 1.00 95.50 67 ILE A N 1
ATOM 513 C CA . ILE A 1 67 ? -6.024 -7.383 11.262 1.00 95.50 67 ILE A CA 1
ATOM 514 C C . ILE A 1 67 ? -6.899 -7.220 12.507 1.00 95.50 67 ILE A C 1
ATOM 516 O O . ILE A 1 67 ? -6.393 -7.347 13.616 1.00 95.50 67 ILE A O 1
ATOM 520 N N . LEU A 1 68 ? -8.215 -7.058 12.337 1.00 92.75 68 LEU A N 1
ATOM 521 C CA . LEU A 1 68 ? -9.172 -6.886 13.435 1.00 92.75 68 LEU A CA 1
ATOM 522 C C . LEU A 1 68 ? -9.139 -8.052 14.427 1.00 92.75 68 LEU A C 1
ATOM 524 O O . LEU A 1 68 ? -9.224 -7.853 15.638 1.00 92.75 68 LEU A O 1
ATOM 528 N N . LYS A 1 69 ? -8.981 -9.287 13.935 1.00 95.12 69 LYS A N 1
ATOM 529 C CA . LYS A 1 69 ? -8.861 -10.472 14.791 1.00 95.12 69 LYS A CA 1
ATOM 530 C C . LYS A 1 69 ? -7.601 -10.443 15.661 1.00 95.12 69 LYS A C 1
ATOM 532 O O . LYS A 1 69 ? -7.660 -10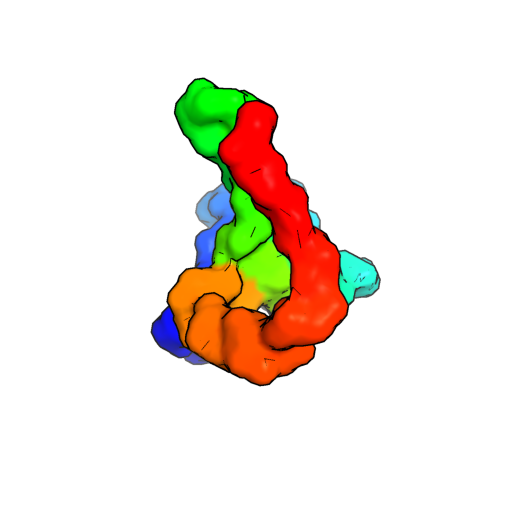.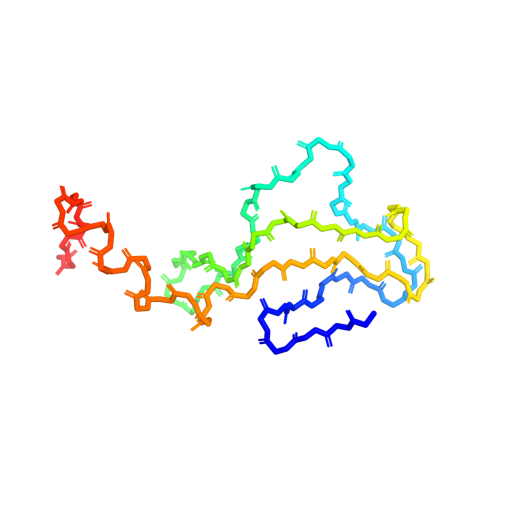951 16.781 1.00 95.12 69 LYS A O 1
ATOM 537 N N . HIS A 1 70 ? -6.498 -9.892 15.156 1.00 95.44 70 HIS A N 1
ATOM 538 C CA . HIS A 1 70 ? -5.185 -9.892 15.809 1.00 95.44 70 HIS A CA 1
ATOM 539 C C . HIS A 1 70 ? -4.802 -8.556 16.466 1.00 95.44 70 HIS A C 1
ATOM 541 O O . HIS A 1 70 ? -3.782 -8.495 17.144 1.00 95.44 70 HIS A O 1
ATOM 547 N N . SER A 1 71 ? -5.622 -7.513 16.327 1.00 92.44 71 SER A N 1
ATOM 548 C CA . SER A 1 71 ? -5.411 -6.194 16.935 1.00 92.44 71 SER A CA 1
ATOM 549 C C . SER A 1 71 ? -6.489 -5.832 17.963 1.00 92.44 71 SER A C 1
ATOM 551 O O . SER A 1 71 ? -6.756 -4.652 18.179 1.00 92.44 71 SER A O 1
ATOM 553 N N . LYS A 1 72 ? -7.148 -6.827 18.572 1.00 87.56 72 LYS A N 1
ATOM 554 C CA . LYS A 1 72 ? -8.259 -6.613 19.521 1.00 87.56 72 LYS A CA 1
ATOM 555 C C . LYS A 1 72 ? -7.864 -5.788 20.742 1.00 87.56 72 LYS A C 1
ATOM 557 O O . LYS A 1 72 ? -8.669 -5.001 21.218 1.00 87.56 72 LYS A O 1
ATOM 562 N N . ASP A 1 73 ? -6.626 -5.952 21.195 1.00 89.62 73 ASP A N 1
ATOM 563 C CA . ASP A 1 73 ? -6.066 -5.223 22.337 1.00 89.62 73 ASP A CA 1
ATOM 564 C C . ASP A 1 73 ? -5.428 -3.886 21.908 1.00 89.62 73 ASP A C 1
ATOM 566 O O . ASP A 1 73 ? -4.728 -3.239 22.685 1.00 89.62 73 ASP A O 1
ATOM 570 N N . GLY A 1 74 ? -5.617 -3.486 20.645 1.00 83.19 74 GLY A N 1
ATOM 571 C CA . GLY A 1 74 ? -5.106 -2.233 20.108 1.00 83.19 74 GLY A CA 1
ATOM 572 C C . GLY A 1 74 ? -5.891 -1.026 20.617 1.00 83.19 74 GLY A C 1
ATOM 573 O O . GLY A 1 74 ? -7.116 -1.057 20.716 1.00 83.19 74 GLY A O 1
ATOM 574 N N . CYS A 1 75 ? -5.187 0.073 20.887 1.00 83.19 75 CYS A N 1
ATOM 575 C CA . CYS A 1 75 ? -5.822 1.367 21.115 1.00 83.19 75 CYS A CA 1
ATOM 576 C C . CYS A 1 75 ? -6.287 1.938 19.772 1.00 83.19 75 CYS A C 1
ATOM 578 O O . CYS A 1 75 ? -5.470 2.382 18.964 1.00 83.19 75 CYS A O 1
ATOM 580 N N . PHE A 1 76 ? -7.594 1.934 19.533 1.00 78.50 76 PHE A N 1
ATOM 581 C CA . PHE A 1 76 ? -8.182 2.616 18.386 1.00 78.50 76 PHE A CA 1
ATOM 582 C C . PHE A 1 76 ? -8.427 4.082 18.739 1.00 78.50 76 PHE A C 1
ATOM 584 O O . PHE A 1 76 ? -8.855 4.399 19.848 1.00 78.50 76 PHE A O 1
ATOM 591 N N . CYS A 1 77 ? -8.157 4.991 17.803 1.00 73.38 77 CYS A N 1
ATOM 592 C CA . CYS A 1 77 ? -8.578 6.376 17.961 1.00 73.38 77 CYS A CA 1
ATOM 593 C C . CYS A 1 77 ? -10.109 6.411 17.928 1.00 73.38 77 CYS A C 1
ATOM 595 O O . CYS A 1 77 ? -10.706 6.173 16.878 1.00 73.38 77 CYS A O 1
ATOM 597 N N . GLU A 1 78 ? -10.739 6.684 19.067 1.00 72.38 78 GLU A N 1
ATOM 598 C CA . GLU A 1 78 ? -12.175 6.934 19.104 1.00 72.38 78 GLU A CA 1
ATOM 599 C C . GLU A 1 78 ? -12.477 8.204 18.298 1.00 72.38 78 GLU A C 1
ATOM 601 O O . GLU A 1 78 ? -11.783 9.217 18.412 1.00 72.38 78 GLU A O 1
ATOM 606 N N . HIS A 1 79 ? -13.474 8.127 17.417 1.00 60.28 79 HIS A N 1
ATOM 607 C CA . HIS A 1 79 ? -13.941 9.271 16.644 1.00 60.28 79 HIS A CA 1
ATOM 608 C C . HIS A 1 79 ? -14.678 10.249 17.570 1.00 60.28 79 HIS A C 1
ATOM 610 O O . HIS A 1 79 ? -15.886 10.120 17.743 1.00 60.28 79 HIS A O 1
ATOM 616 N N . ASN A 1 80 ? -13.955 11.215 18.140 1.00 49.38 80 ASN A N 1
ATOM 617 C CA . ASN A 1 80 ? -14.529 12.491 18.577 1.00 49.38 80 ASN A CA 1
ATOM 618 C C . ASN A 1 80 ? -14.192 13.574 17.554 1.00 49.38 80 ASN A C 1
ATOM 620 O O . ASN A 1 80 ? -12.998 13.675 17.183 1.00 49.38 80 ASN A O 1
#

Secondary structure (DSSP, 8-state):
---TTEEEESBTTB-----TT-TTPEEEEE-TTS-EEEEEEEEE-SSSSBTTB-EEEEEGGGSHHHHHHH-TTS------

Organism: NCBI:txid286306